Protein AF-A0A1G7TKK8-F1 (afdb_mon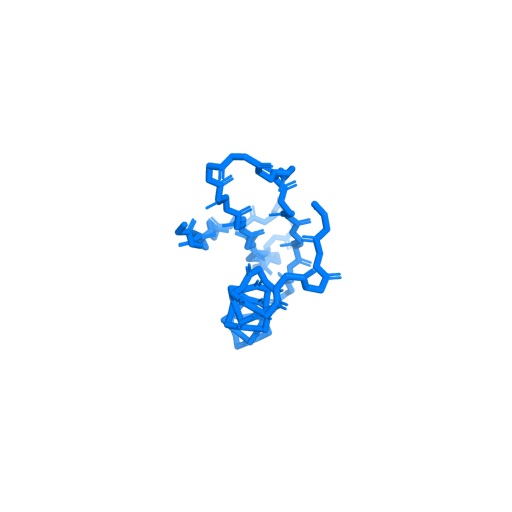omer_lite)

Foldseek 3Di:
DKDWDWDQPPVRQIKIKIWDDDVPADIDIDIDSDPVVSVVVNVVVVVCVVVVVHD

Radius of gyration: 11.97 Å; chains: 1; bounding box: 34×15×26 Å
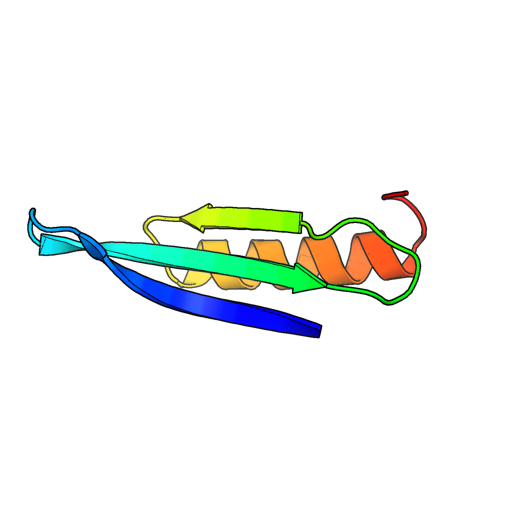
pLDDT: mean 81.83, std 7.53, range [53.34, 91.06]

Sequence (55 aa):
MGTISKKIAKNGAAAYQAKCRRKGFPTQSKTFHELKDAKTYIRATERAFDLGEIP

Secondary structure (DSSP, 8-state):
-EEEEEEE-TTS-EEEEEEE--TTSPPEEEEESSHHHHHHHHHHHHHHHHHT---

Structure (mmCIF, N/CA/C/O backbone):
data_AF-A0A1G7TKK8-F1
#
_entry.id   AF-A0A1G7TKK8-F1
#
loop_
_atom_site.group_PDB
_atom_site.id
_atom_site.type_symbol
_atom_site.label_atom_id
_atom_site.label_alt_id
_atom_site.label_comp_id
_atom_site.label_asym_id
_atom_site.label_entity_id
_atom_site.label_seq_id
_atom_site.pdbx_PDB_ins_code
_atom_site.Cartn_x
_atom_site.Cartn_y
_atom_site.Cartn_z
_atom_site.occupancy
_atom_site.B_iso_or_equiv
_atom_site.auth_seq_id
_atom_site.auth_comp_id
_atom_site.auth_asym_id
_atom_site.auth_atom_id
_atom_site.pdbx_PDB_model_num
ATOM 1 N N . MET A 1 1 ? 6.542 7.264 -3.980 1.00 70.00 1 MET A N 1
ATOM 2 C CA . MET A 1 1 ? 6.213 7.172 -2.550 1.00 70.00 1 MET A CA 1
ATOM 3 C C . MET A 1 1 ? 4.772 6.718 -2.389 1.00 70.00 1 MET A C 1
ATOM 5 O O . MET A 1 1 ? 3.884 7.297 -3.017 1.00 70.00 1 MET A O 1
ATOM 9 N N . GLY A 1 2 ? 4.559 5.651 -1.623 1.00 79.25 2 GLY A N 1
ATOM 10 C CA . GLY A 1 2 ? 3.242 5.161 -1.231 1.00 79.25 2 GLY A CA 1
ATOM 11 C C . GLY A 1 2 ? 2.592 5.998 -0.125 1.00 79.25 2 GLY A C 1
ATOM 12 O O . GLY A 1 2 ? 3.259 6.496 0.775 1.00 79.25 2 GLY A O 1
ATOM 13 N N . THR A 1 3 ? 1.274 6.157 -0.167 1.00 85.62 3 THR A N 1
ATOM 14 C CA . THR A 1 3 ? 0.473 6.854 0.846 1.00 85.62 3 THR A CA 1
ATOM 15 C C . THR A 1 3 ? -0.755 6.018 1.186 1.00 85.62 3 THR A C 1
ATOM 17 O O . THR A 1 3 ? -1.444 5.539 0.286 1.00 85.62 3 THR A O 1
ATOM 20 N N . ILE A 1 4 ? -1.054 5.853 2.478 1.00 86.50 4 ILE A N 1
ATOM 21 C CA . ILE A 1 4 ? -2.286 5.203 2.950 1.00 86.50 4 ILE A CA 1
ATOM 22 C C . ILE A 1 4 ? -3.232 6.287 3.451 1.00 86.50 4 ILE A C 1
ATOM 24 O O . ILE A 1 4 ? -2.901 7.030 4.370 1.00 86.50 4 ILE A O 1
ATOM 28 N N . SER A 1 5 ? -4.423 6.361 2.871 1.00 85.88 5 SER A N 1
ATOM 29 C CA . SER A 1 5 ? -5.502 7.230 3.323 1.00 85.88 5 SER A CA 1
ATOM 30 C C . SER A 1 5 ? -6.582 6.381 3.985 1.00 85.88 5 SER A C 1
ATOM 32 O O . SER A 1 5 ? -7.149 5.487 3.357 1.00 85.88 5 SER A O 1
ATOM 34 N N . LYS A 1 6 ? -6.852 6.622 5.270 1.00 85.25 6 LYS A N 1
ATOM 35 C CA . LYS A 1 6 ? -7.947 5.962 5.989 1.00 85.25 6 LYS A CA 1
ATOM 36 C C . LYS A 1 6 ? -9.245 6.708 5.690 1.00 85.25 6 LYS A C 1
ATOM 38 O O . LYS A 1 6 ? -9.347 7.901 5.957 1.00 85.25 6 LYS A O 1
ATOM 43 N N . LYS A 1 7 ? -10.242 6.002 5.172 1.00 81.56 7 LYS A N 1
ATOM 44 C CA . LYS A 1 7 ? -11.593 6.500 4.933 1.00 81.56 7 LYS A CA 1
ATOM 45 C C . LYS A 1 7 ? -12.577 5.631 5.699 1.00 81.56 7 LYS A C 1
ATOM 47 O O . LYS A 1 7 ? -12.599 4.419 5.535 1.00 81.56 7 LYS A O 1
ATOM 52 N N . ILE A 1 8 ? -13.397 6.242 6.538 1.00 79.69 8 ILE A N 1
ATOM 53 C CA . ILE A 1 8 ? -14.502 5.535 7.183 1.00 79.69 8 ILE A CA 1
ATOM 54 C C . ILE A 1 8 ? -15.683 5.637 6.219 1.00 79.69 8 ILE A C 1
ATOM 56 O O . ILE A 1 8 ? -16.075 6.737 5.820 1.00 79.69 8 ILE A O 1
ATOM 60 N N . ALA A 1 9 ? -16.183 4.498 5.747 1.00 73.56 9 ALA A N 1
ATOM 61 C CA . ALA A 1 9 ? -17.367 4.463 4.903 1.00 73.56 9 ALA A CA 1
ATOM 62 C C . ALA A 1 9 ? -18.594 4.903 5.716 1.00 73.56 9 ALA A C 1
ATOM 64 O O . ALA A 1 9 ? -18.631 4.737 6.933 1.00 73.56 9 ALA A O 1
ATOM 65 N N . LYS A 1 10 ? -19.635 5.409 5.041 1.00 72.50 10 LYS A N 1
ATOM 66 C CA . LYS A 1 10 ? -20.894 5.830 5.692 1.00 72.50 10 LYS A CA 1
ATOM 67 C C . LYS A 1 10 ? -21.564 4.714 6.516 1.00 72.50 10 LYS A C 1
ATOM 69 O O . LYS A 1 10 ? -22.352 5.015 7.396 1.00 72.50 10 LYS A O 1
ATOM 74 N N . ASN A 1 11 ? -21.198 3.455 6.259 1.00 73.12 11 ASN A N 1
ATOM 75 C CA . ASN A 1 11 ? -21.651 2.267 6.986 1.00 73.12 11 ASN A CA 1
ATOM 76 C C . ASN A 1 11 ? -20.795 1.907 8.221 1.00 73.12 11 ASN A C 1
ATOM 78 O O . ASN A 1 11 ? -20.905 0.802 8.738 1.00 73.12 11 ASN A O 1
ATOM 82 N N . GLY A 1 12 ? -19.869 2.772 8.649 1.00 71.56 12 GLY A N 1
ATOM 83 C CA . GLY A 1 12 ? -18.960 2.508 9.775 1.00 71.56 12 GLY A CA 1
ATOM 84 C C . GLY A 1 12 ? -17.769 1.597 9.445 1.00 71.56 12 GLY A C 1
ATOM 85 O O . GLY A 1 12 ? -16.844 1.486 10.245 1.00 71.56 12 GLY A O 1
ATOM 86 N N . ALA A 1 13 ? -17.731 0.993 8.253 1.00 77.25 13 ALA A N 1
ATOM 87 C CA . ALA A 1 13 ? -16.611 0.165 7.818 1.00 77.25 13 ALA A CA 1
ATOM 88 C C . ALA A 1 13 ? -15.343 1.008 7.596 1.00 77.25 13 ALA A C 1
ATOM 90 O O . ALA A 1 13 ? -15.351 1.996 6.852 1.00 77.25 13 ALA A O 1
ATOM 91 N N . ALA A 1 14 ? -14.234 0.600 8.215 1.00 79.50 14 ALA A N 1
ATOM 92 C CA . ALA A 1 14 ? -12.928 1.177 7.935 1.00 79.50 14 ALA A CA 1
ATOM 93 C C . ALA A 1 14 ? -12.451 0.717 6.549 1.00 79.50 14 ALA A C 1
ATOM 95 O O . ALA A 1 14 ? -12.380 -0.476 6.265 1.00 79.50 14 ALA A O 1
ATOM 96 N N . ALA A 1 15 ? -12.130 1.676 5.686 1.00 84.00 15 ALA A N 1
ATOM 97 C CA . ALA A 1 15 ? -11.478 1.452 4.409 1.00 84.00 15 ALA A CA 1
ATOM 98 C C . ALA A 1 15 ? -10.115 2.154 4.409 1.00 84.00 15 ALA A C 1
ATOM 100 O O . ALA A 1 15 ? -9.969 3.302 4.823 1.00 84.00 15 ALA A O 1
ATOM 101 N N . TYR A 1 16 ? -9.094 1.468 3.928 1.00 87.69 16 TYR A N 1
ATOM 102 C CA . TYR A 1 16 ? -7.725 1.938 3.819 1.00 87.69 16 TYR A CA 1
ATOM 103 C C . TYR A 1 16 ? -7.371 1.994 2.340 1.00 87.69 16 TYR A C 1
ATOM 105 O O . TYR A 1 16 ? -7.191 0.970 1.688 1.00 87.69 16 TYR A O 1
ATOM 113 N N . GLN A 1 17 ? -7.302 3.199 1.788 1.00 87.88 17 GLN A N 1
ATOM 114 C CA . GLN A 1 17 ? -6.895 3.415 0.410 1.00 87.88 17 GLN A CA 1
ATOM 115 C C . GLN A 1 17 ? -5.379 3.576 0.344 1.00 87.88 17 GLN A C 1
ATOM 117 O O . GLN A 1 17 ? -4.840 4.597 0.762 1.00 87.88 17 GLN A O 1
ATOM 122 N N . ALA A 1 18 ? -4.692 2.586 -0.209 1.00 90.31 18 ALA A N 1
ATOM 123 C CA . ALA A 1 18 ? -3.287 2.677 -0.560 1.00 90.31 18 ALA A CA 1
ATOM 124 C C . ALA A 1 18 ? -3.137 3.308 -1.952 1.00 90.31 18 ALA A C 1
ATOM 126 O O . ALA A 1 18 ? -3.821 2.917 -2.898 1.00 90.31 18 ALA A O 1
ATOM 127 N N . LYS A 1 19 ? -2.241 4.284 -2.087 1.00 87.88 19 LYS A N 1
ATOM 128 C CA . LYS A 1 19 ? -1.869 4.920 -3.356 1.00 87.88 19 LYS A CA 1
ATOM 129 C C . LYS A 1 19 ? -0.355 4.911 -3.488 1.00 87.88 19 LYS A C 1
ATOM 131 O O . LYS A 1 19 ? 0.310 5.483 -2.638 1.00 87.88 19 LYS A O 1
ATOM 136 N N . CYS A 1 20 ? 0.186 4.341 -4.554 1.00 87.69 20 CYS A N 1
ATOM 137 C CA . CYS A 1 20 ? 1.605 4.407 -4.881 1.00 87.69 20 CYS A CA 1
ATOM 138 C C . CYS A 1 20 ? 1.820 5.238 -6.144 1.00 87.69 20 CYS A C 1
ATOM 140 O O . CYS A 1 20 ? 1.170 5.028 -7.168 1.00 87.69 20 CYS A O 1
ATOM 142 N N . ARG A 1 21 ? 2.737 6.206 -6.055 1.00 83.50 21 ARG A N 1
ATOM 143 C CA . ARG A 1 21 ? 3.136 7.073 -7.170 1.00 83.50 21 ARG A CA 1
ATOM 144 C C . ARG A 1 21 ? 4.644 7.027 -7.355 1.00 83.50 21 ARG A C 1
ATOM 146 O O . ARG A 1 21 ? 5.374 7.223 -6.381 1.00 83.50 21 ARG A O 1
ATOM 153 N N . ARG A 1 22 ? 5.110 6.846 -8.589 1.00 81.31 22 ARG A N 1
ATOM 154 C CA . ARG A 1 22 ? 6.519 6.990 -8.978 1.00 81.31 22 ARG A CA 1
ATOM 155 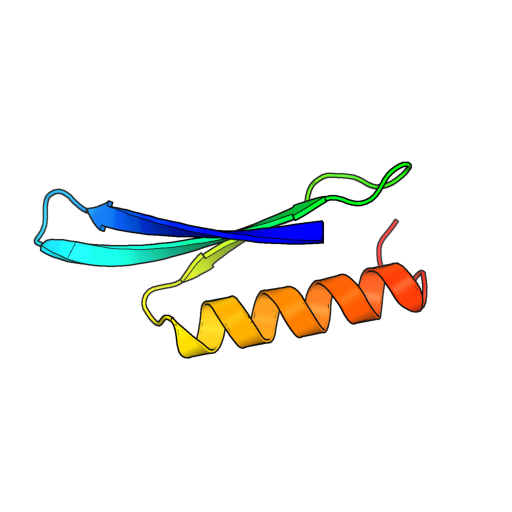C C . ARG A 1 22 ? 6.596 7.862 -10.229 1.00 81.31 22 ARG A C 1
ATOM 157 O O . ARG A 1 22 ? 5.725 7.796 -11.089 1.00 81.31 22 ARG A O 1
ATOM 164 N N . LYS A 1 23 ? 7.601 8.737 -10.301 1.00 78.25 23 LYS A N 1
ATOM 165 C CA . LYS A 1 23 ? 7.810 9.610 -11.464 1.00 78.25 23 LYS A CA 1
ATOM 166 C C . LYS A 1 23 ? 8.111 8.734 -12.684 1.00 78.25 23 LYS A C 1
ATOM 168 O O . LYS A 1 23 ? 8.997 7.893 -12.596 1.00 78.25 23 LYS A O 1
ATOM 173 N N . GLY A 1 24 ? 7.380 8.943 -13.778 1.00 76.00 24 GLY A N 1
ATOM 174 C CA . GLY A 1 24 ? 7.502 8.137 -14.998 1.00 76.00 24 GLY A CA 1
ATOM 175 C C . GLY A 1 24 ? 6.623 6.883 -15.038 1.00 76.00 24 GLY A C 1
ATOM 176 O O . GLY A 1 24 ? 6.638 6.212 -16.056 1.00 76.00 24 GLY A O 1
ATOM 177 N N . PHE A 1 25 ? 5.842 6.610 -13.984 1.00 76.50 25 PHE A N 1
ATOM 178 C CA . PHE A 1 25 ? 4.953 5.451 -13.894 1.00 76.50 25 PHE A CA 1
ATOM 179 C C . PHE A 1 25 ? 3.498 5.879 -13.595 1.00 76.50 25 PHE A C 1
ATOM 181 O O . PHE A 1 25 ? 3.276 6.893 -12.915 1.00 76.50 25 PHE A O 1
ATOM 188 N N . PRO A 1 26 ? 2.485 5.122 -14.054 1.00 82.44 26 PRO A N 1
ATOM 189 C CA . PRO A 1 26 ? 1.087 5.318 -13.707 1.00 82.44 26 PRO A CA 1
ATOM 190 C C . PRO A 1 26 ? 0.856 5.204 -12.196 1.00 82.44 26 PRO A C 1
ATOM 192 O O . PRO A 1 26 ? 1.502 4.451 -11.466 1.00 82.44 26 PRO A O 1
ATOM 195 N N . THR A 1 27 ? -0.114 5.976 -11.706 1.00 84.38 27 THR A N 1
ATOM 196 C CA . THR A 1 27 ? -0.505 5.917 -10.294 1.00 84.38 27 THR A CA 1
ATOM 197 C C . THR A 1 27 ? -1.256 4.620 -10.022 1.00 84.38 27 THR A C 1
ATOM 199 O O . THR A 1 27 ? -2.330 4.407 -10.578 1.00 84.38 27 THR A O 1
ATOM 202 N N . GLN A 1 28 ? -0.743 3.808 -9.102 1.00 85.56 28 GLN A N 1
ATOM 203 C CA . GLN A 1 28 ? -1.415 2.598 -8.638 1.00 85.56 28 GLN A CA 1
ATOM 204 C C . GLN A 1 28 ? -2.200 2.905 -7.367 1.00 85.56 28 GLN A C 1
ATOM 206 O O . GLN A 1 28 ? -1.690 3.549 -6.447 1.00 85.56 28 GLN A O 1
ATOM 211 N N . SER A 1 29 ? -3.459 2.478 -7.297 1.00 87.50 29 SER A N 1
ATOM 212 C CA . SER A 1 29 ? -4.266 2.665 -6.092 1.00 87.50 29 SER A CA 1
ATOM 213 C C . SER A 1 29 ? -5.196 1.497 -5.839 1.00 87.50 29 SER A C 1
ATOM 215 O O . SER A 1 29 ? -5.821 0.992 -6.769 1.00 87.50 29 SER A O 1
ATOM 217 N N . LYS A 1 30 ? -5.320 1.102 -4.572 1.00 87.31 30 LYS A N 1
ATOM 218 C CA . LYS A 1 30 ? -6.194 0.010 -4.152 1.00 87.31 30 LYS A CA 1
ATOM 219 C C . LYS A 1 30 ? -6.750 0.262 -2.758 1.00 87.31 30 LYS A C 1
ATOM 221 O O . LYS A 1 30 ? -6.083 0.843 -1.902 1.00 87.31 30 LYS A O 1
ATOM 226 N N . THR A 1 31 ? -7.993 -0.146 -2.548 1.00 87.12 31 THR A N 1
ATOM 227 C CA . THR A 1 31 ? -8.709 0.025 -1.280 1.00 87.12 31 THR A CA 1
ATOM 228 C C . THR A 1 31 ? -8.794 -1.312 -0.559 1.00 87.12 31 THR A C 1
ATOM 230 O O . THR A 1 31 ? -9.086 -2.326 -1.187 1.00 87.12 31 THR A O 1
ATOM 233 N N . PHE A 1 32 ? -8.553 -1.305 0.747 1.00 87.38 32 PHE A N 1
ATOM 234 C CA . PHE A 1 32 ? -8.554 -2.484 1.610 1.00 87.38 32 PHE A CA 1
ATOM 235 C C . PHE A 1 32 ? -9.421 -2.248 2.840 1.00 87.38 32 PHE A C 1
ATOM 237 O O . PHE A 1 32 ? -9.611 -1.107 3.248 1.00 87.38 32 PHE A O 1
ATOM 244 N N . HIS A 1 33 ? -9.920 -3.314 3.455 1.00 84.62 33 HIS A N 1
ATOM 245 C CA . HIS A 1 33 ? -10.625 -3.219 4.737 1.00 84.62 33 HIS A CA 1
ATOM 246 C C . HIS A 1 33 ? -9.666 -3.220 5.929 1.00 84.62 33 HIS A C 1
ATOM 248 O O . HIS A 1 33 ? -9.971 -2.639 6.967 1.00 84.62 33 HIS A O 1
ATOM 254 N N . GLU A 1 34 ? -8.474 -3.794 5.758 1.00 85.44 34 GLU A N 1
ATOM 255 C CA . GLU A 1 34 ? -7.484 -3.922 6.818 1.00 85.44 34 GLU A CA 1
ATOM 256 C C . GLU A 1 34 ? -6.237 -3.065 6.553 1.00 85.44 34 GLU A C 1
ATOM 258 O O . GLU A 1 34 ? -5.735 -2.956 5.430 1.00 85.44 34 GLU A O 1
ATOM 263 N N . LEU A 1 35 ? -5.704 -2.452 7.615 1.00 83.44 35 LEU A N 1
ATOM 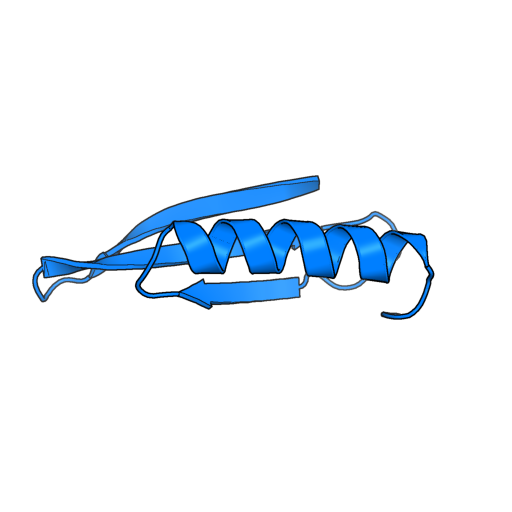264 C CA . LEU A 1 35 ? -4.501 -1.615 7.535 1.00 83.44 35 LEU A CA 1
ATOM 265 C C . LEU A 1 35 ? -3.258 -2.443 7.176 1.00 83.44 35 LEU A C 1
ATOM 267 O O . LEU A 1 35 ? -2.343 -1.936 6.523 1.00 83.44 35 LEU A O 1
ATOM 271 N N . LYS A 1 36 ? -3.223 -3.712 7.601 1.00 88.38 36 LYS A N 1
ATOM 272 C CA . LYS A 1 36 ? -2.127 -4.643 7.320 1.00 88.38 36 LYS A CA 1
ATOM 273 C C . LYS A 1 36 ? -2.023 -4.923 5.822 1.00 88.38 36 LYS A C 1
ATOM 275 O O . LYS A 1 36 ? -0.941 -4.753 5.265 1.00 88.38 36 LYS A O 1
ATOM 280 N N . ASP A 1 37 ? -3.140 -5.226 5.164 1.00 87.19 37 ASP A N 1
ATOM 281 C CA . ASP A 1 37 ? -3.179 -5.438 3.713 1.00 87.19 37 ASP A CA 1
ATOM 282 C C . ASP A 1 37 ? -2.772 -4.190 2.935 1.00 87.19 37 ASP A C 1
ATOM 284 O O . ASP A 1 37 ? -1.969 -4.275 2.005 1.00 87.19 37 ASP A O 1
ATOM 288 N N . ALA A 1 38 ? -3.236 -3.011 3.362 1.00 87.44 38 ALA A N 1
ATOM 289 C CA . ALA A 1 38 ? -2.835 -1.751 2.742 1.00 87.44 38 ALA A CA 1
ATOM 290 C C . ALA A 1 38 ? -1.313 -1.522 2.822 1.00 87.44 38 ALA A C 1
ATOM 292 O O . ALA A 1 38 ? -0.699 -1.109 1.837 1.00 87.44 38 ALA A O 1
ATOM 293 N N . LYS A 1 39 ? -0.680 -1.830 3.964 1.00 88.44 39 LYS A N 1
ATOM 294 C CA . LYS A 1 39 ? 0.785 -1.757 4.123 1.00 88.44 39 LYS A CA 1
ATOM 295 C C . LYS A 1 39 ? 1.515 -2.774 3.245 1.00 88.44 39 LYS A C 1
ATOM 297 O O . LYS A 1 39 ? 2.510 -2.416 2.615 1.00 88.44 39 LYS A O 1
ATOM 302 N N . THR A 1 40 ? 1.032 -4.014 3.196 1.00 91.06 40 THR A N 1
ATOM 303 C CA . THR A 1 40 ? 1.612 -5.076 2.359 1.00 91.06 40 THR A CA 1
ATOM 304 C C . THR A 1 40 ? 1.548 -4.697 0.884 1.00 91.06 40 THR A C 1
ATOM 306 O O . THR A 1 40 ? 2.553 -4.803 0.184 1.00 91.06 40 THR A O 1
ATOM 309 N N . TYR A 1 41 ? 0.411 -4.170 0.427 1.00 89.44 41 TYR A N 1
ATOM 310 C CA . TYR A 1 41 ? 0.236 -3.712 -0.946 1.00 89.44 41 TYR A CA 1
ATOM 311 C C . TYR A 1 41 ? 1.187 -2.573 -1.308 1.00 89.44 41 TYR A C 1
ATOM 313 O O . TYR A 1 41 ? 1.797 -2.628 -2.373 1.00 89.44 41 TYR A O 1
ATOM 321 N N . ILE A 1 42 ? 1.362 -1.571 -0.437 1.00 88.25 42 ILE A N 1
ATOM 322 C CA . ILE A 1 42 ? 2.319 -0.488 -0.704 1.00 88.25 42 ILE A CA 1
ATOM 323 C C . ILE A 1 42 ? 3.729 -1.042 -0.865 1.00 88.25 42 ILE A C 1
ATOM 325 O O . ILE A 1 42 ? 4.365 -0.743 -1.868 1.00 88.25 42 ILE A O 1
ATOM 329 N N . ARG A 1 43 ? 4.188 -1.890 0.061 1.00 88.06 43 ARG A N 1
ATOM 330 C CA . ARG A 1 43 ? 5.532 -2.482 -0.009 1.00 88.06 43 ARG A CA 1
ATOM 331 C C . ARG A 1 43 ? 5.727 -3.334 -1.260 1.0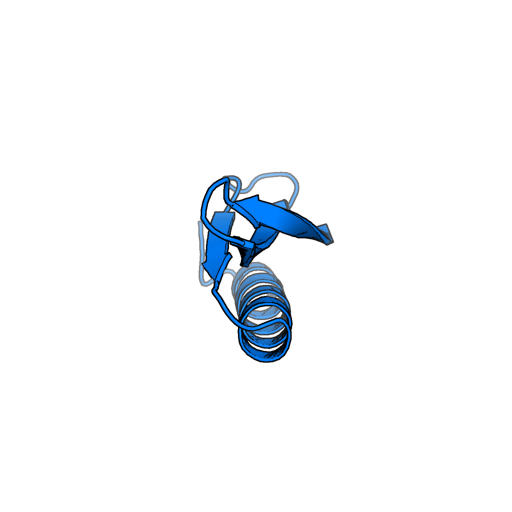0 88.06 43 ARG A C 1
ATOM 333 O O . ARG A 1 43 ? 6.762 -3.227 -1.908 1.00 88.06 43 ARG A O 1
ATOM 340 N N . ALA A 1 44 ? 4.739 -4.157 -1.608 1.00 87.69 44 ALA A N 1
ATOM 341 C CA . ALA 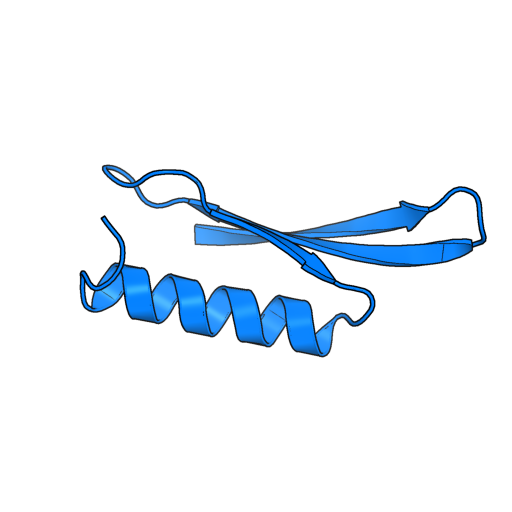A 1 44 ? 4.780 -4.977 -2.814 1.00 87.69 44 ALA A CA 1
ATOM 342 C C . ALA A 1 44 ? 4.816 -4.109 -4.080 1.00 87.69 44 ALA A C 1
ATOM 344 O O . ALA A 1 44 ? 5.624 -4.351 -4.967 1.00 87.69 44 ALA A O 1
ATOM 345 N N . THR A 1 45 ? 3.996 -3.058 -4.127 1.00 86.19 45 THR A N 1
ATOM 346 C CA . THR A 1 45 ? 3.915 -2.143 -5.271 1.00 86.19 45 THR A CA 1
ATOM 347 C C . THR A 1 45 ? 5.179 -1.293 -5.403 1.00 86.19 45 THR A C 1
ATOM 349 O O . THR A 1 45 ? 5.674 -1.107 -6.505 1.00 86.19 45 THR A O 1
ATOM 352 N N . GLU A 1 46 ? 5.740 -0.795 -4.298 1.00 83.31 46 GLU A N 1
ATOM 353 C CA . GLU A 1 46 ? 7.013 -0.064 -4.306 1.00 83.31 46 GLU A CA 1
ATOM 354 C C . GLU A 1 46 ? 8.169 -0.955 -4.762 1.00 83.31 46 GLU A C 1
ATOM 356 O O . GLU A 1 46 ? 8.967 -0.520 -5.586 1.00 83.31 46 GLU A O 1
ATOM 361 N N . ARG A 1 47 ? 8.216 -2.215 -4.310 1.00 85.06 47 ARG A N 1
ATOM 362 C CA . ARG A 1 47 ? 9.200 -3.197 -4.781 1.00 85.06 47 ARG A CA 1
ATOM 363 C C . ARG A 1 47 ? 9.038 -3.502 -6.270 1.00 85.06 47 ARG A C 1
ATOM 365 O O . ARG A 1 47 ? 10.028 -3.546 -6.984 1.00 85.06 47 ARG A O 1
ATOM 372 N N . ALA A 1 48 ? 7.812 -3.685 -6.742 1.00 82.56 48 ALA A N 1
ATOM 373 C CA . ALA A 1 48 ? 7.542 -3.976 -8.146 1.00 82.56 48 ALA A CA 1
ATOM 374 C C . ALA A 1 48 ? 7.854 -2.772 -9.057 1.00 82.56 48 ALA A C 1
ATOM 376 O O . ALA A 1 48 ? 8.384 -2.940 -10.152 1.00 82.56 48 ALA A O 1
ATOM 377 N N . PHE A 1 49 ? 7.641 -1.544 -8.570 1.00 79.94 49 PHE A N 1
ATOM 378 C CA . PHE A 1 49 ? 8.153 -0.340 -9.225 1.00 79.94 49 PHE A CA 1
ATOM 379 C C . PHE A 1 49 ? 9.682 -0.277 -9.250 1.00 79.94 49 PHE A C 1
ATOM 381 O O . PHE A 1 49 ? 10.235 0.368 -10.134 1.00 79.94 49 PHE A O 1
ATOM 388 N N . ASP A 1 50 ? 10.368 -0.827 -8.248 1.00 80.06 50 ASP A N 1
ATOM 389 C CA . ASP A 1 50 ? 11.834 -0.841 -8.170 1.00 80.06 50 ASP A CA 1
ATOM 390 C C . ASP A 1 50 ? 12.465 -1.885 -9.084 1.00 80.06 50 ASP A C 1
ATOM 392 O O . ASP A 1 50 ? 13.451 -1.605 -9.757 1.00 80.06 50 ASP A O 1
ATOM 396 N N . LEU A 1 51 ? 11.822 -3.044 -9.190 1.00 79.50 51 LEU A N 1
ATOM 397 C CA . LEU A 1 51 ? 12.190 -4.113 -10.113 1.00 79.50 51 LEU A CA 1
ATOM 398 C C . LEU A 1 51 ? 11.830 -3.801 -11.576 1.00 79.50 51 LEU A C 1
ATOM 400 O O . LEU A 1 51 ? 12.268 -4.520 -12.467 1.00 79.50 51 LEU A O 1
ATOM 404 N N . GLY A 1 52 ? 11.043 -2.749 -11.834 1.00 69.50 52 GLY A N 1
ATOM 405 C CA . GLY A 1 52 ? 10.554 -2.420 -13.178 1.00 69.50 52 GLY A CA 1
ATOM 406 C C . GLY A 1 52 ? 9.490 -3.393 -13.704 1.00 69.50 52 GLY A C 1
ATOM 407 O O . GLY A 1 52 ? 9.248 -3.443 -14.904 1.00 69.50 52 GLY A O 1
ATOM 408 N N . GLU A 1 53 ? 8.852 -4.163 -12.818 1.00 66.19 53 GLU A N 1
ATOM 409 C CA . GLU A 1 53 ? 7.808 -5.146 -13.153 1.00 66.19 53 GLU A CA 1
ATOM 410 C C . GLU A 1 53 ? 6.460 -4.500 -13.504 1.00 66.19 53 GLU A C 1
ATOM 412 O O . GLU A 1 53 ? 5.593 -5.140 -14.095 1.00 66.19 53 GLU A O 1
ATOM 417 N N . ILE A 1 54 ? 6.266 -3.237 -13.125 1.00 61.38 54 ILE A N 1
ATOM 418 C CA . ILE A 1 54 ? 5.050 -2.473 -13.406 1.00 61.38 54 ILE A CA 1
ATOM 419 C C . ILE A 1 54 ? 5.459 -1.297 -14.298 1.00 61.38 54 ILE A C 1
ATOM 421 O O . ILE A 1 54 ? 6.317 -0.538 -13.850 1.00 61.38 54 ILE A O 1
ATOM 425 N N . PRO A 1 55 ? 4.899 -1.152 -15.515 1.00 53.34 55 PRO A N 1
ATOM 426 C CA . PRO A 1 55 ? 5.154 -0.016 -16.403 1.00 53.34 55 PRO A CA 1
ATOM 427 C C . PRO A 1 55 ? 4.580 1.279 -15.837 1.00 53.34 55 PRO A C 1
ATOM 429 O O . PRO A 1 55 ? 3.691 1.187 -14.956 1.00 53.34 55 PRO A O 1
#

Organism: NCBI:txid60549